Protein AF-A0A8D8MR23-F1 (afdb_monomer)

Mean predicted aligned error: 7.71 Å

Secondary structure (DSSP, 8-state):
------EEEEEE-GGG-TTTT--PPEEEEEEEEEEETTEEEEEEEEEEEE-TT--EEEEEE-HHHHHHHHH-TTS--EEEEEEEETT-TTS-EEEEEE---------

Sequence (107 aa):
MQIILAELRLYQLNQKNKYKKSNESMSLAVYSIMNIDGEKDLIKISETDISTNRDGWIEINVTSVVELWKMQKISNNGFYIGAYYKSRPANILKYFFKVVKKKNHRY

Foldseek 3Di:
DAQPWDKDKDWQDLVPDPPLPDQFKKKKWKWDWDQDPNDTDTHTDDMDIDGSNDTDIDITTPRVLVRVCVVVVPDFPKIWMWMDGPVCSVPIDIDIGTDDDDPDPDD

Nearest PDB structures (foldseek):
  6umx-assembly1_A  TM=7.470E-01  e=2.368E-02  Homo sapiens
  6umx-assembly1_B  TM=6.274E-01  e=7.578E-03  Homo sapiens
  5hly-assembly1_A-2  TM=6.714E-01  e=1.385E-01  Homo sapiens
  6ayz-assembly2_M  TM=5.480E-01  e=3.256E-01  Saccharomyces cerevisiae S288C
  5x72-assembly1_A  TM=4.586E-01  e=2.135E+00  Homo sapiens

Organism: Culex pipiens (NCBI:txid7175)

InterPro domains:
  IPR001111 TGF-beta, propeptide [PF00688] (2-90)

Structure (mmCIF, N/CA/C/O backbone):
data_AF-A0A8D8MR23-F1
#
_entry.id   AF-A0A8D8MR23-F1
#
loop_
_atom_site.group_PDB
_atom_site.id
_atom_site.type_symbol
_atom_site.label_atom_id
_atom_site.label_alt_id
_atom_site.label_comp_id
_atom_site.label_asym_id
_atom_site.label_entity_id
_atom_site.label_seq_id
_atom_site.pdbx_PDB_ins_code
_atom_site.Cartn_x
_atom_site.Cartn_y
_atom_site.Cartn_z
_atom_site.occupancy
_atom_site.B_iso_or_equiv
_atom_site.auth_seq_id
_atom_site.auth_comp_id
_atom_site.auth_asym_id
_atom_site.auth_atom_id
_atom_site.pdbx_PDB_model_num
ATOM 1 N N . MET A 1 1 ? -13.178 -9.182 18.274 1.00 65.94 1 MET A N 1
ATOM 2 C CA . MET A 1 1 ? -12.680 -9.712 16.984 1.00 65.94 1 MET A CA 1
ATOM 3 C C . MET A 1 1 ? -11.455 -8.927 16.540 1.00 65.94 1 MET A C 1
ATOM 5 O O . MET A 1 1 ? -11.595 -7.751 16.225 1.00 65.94 1 MET A O 1
ATOM 9 N N . GLN A 1 2 ? -10.273 -9.527 16.611 1.00 82.50 2 GLN A N 1
ATOM 10 C CA . GLN A 1 2 ? -9.003 -8.958 16.138 1.00 82.50 2 GLN A CA 1
ATOM 11 C C . GLN A 1 2 ? -8.864 -9.182 14.624 1.00 82.50 2 GLN A C 1
ATOM 13 O O . GLN A 1 2 ? -9.458 -10.129 14.107 1.00 82.50 2 GLN A O 1
ATOM 18 N N . ILE A 1 3 ? -8.154 -8.304 13.911 1.00 87.00 3 ILE A N 1
ATOM 19 C CA . ILE A 1 3 ? -7.843 -8.533 12.494 1.00 87.00 3 ILE A CA 1
ATOM 20 C C . ILE A 1 3 ? -6.541 -9.325 1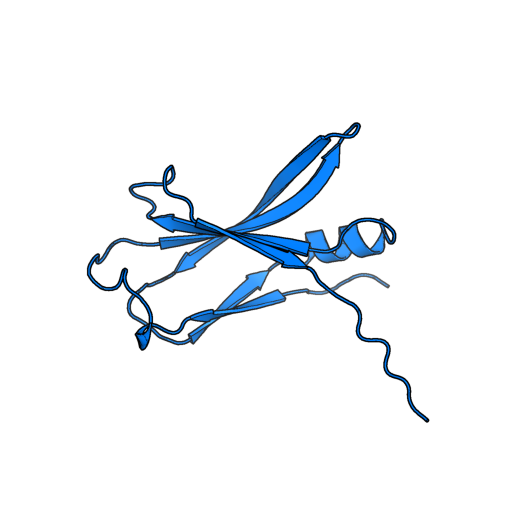2.447 1.00 87.00 3 ILE A C 1
ATOM 22 O O . ILE A 1 3 ? -5.544 -8.903 13.013 1.00 87.00 3 ILE A O 1
ATOM 26 N N . ILE A 1 4 ? -6.562 -10.490 11.804 1.00 91.94 4 ILE A N 1
ATOM 27 C CA . ILE A 1 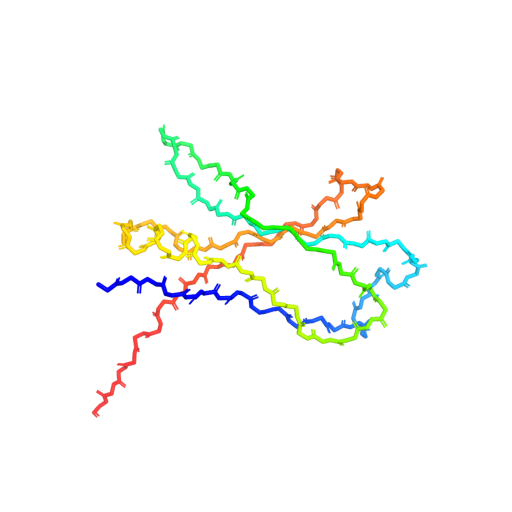4 ? -5.380 -11.360 11.716 1.00 91.94 4 ILE A CA 1
ATOM 28 C C . ILE A 1 4 ? -4.462 -10.898 10.574 1.00 91.94 4 ILE A C 1
ATOM 30 O O . ILE A 1 4 ? -3.246 -10.892 10.720 1.00 91.94 4 ILE A O 1
ATOM 34 N N . LEU A 1 5 ? -5.051 -10.489 9.446 1.00 92.56 5 LEU A N 1
ATOM 35 C CA . LEU A 1 5 ? -4.345 -9.975 8.276 1.00 92.56 5 LEU A CA 1
ATOM 36 C C . LEU A 1 5 ? -5.297 -9.120 7.435 1.00 92.56 5 LEU A C 1
ATOM 38 O O . LEU A 1 5 ? -6.474 -9.458 7.281 1.00 92.56 5 LEU A O 1
ATOM 42 N N . ALA A 1 6 ? -4.779 -8.040 6.859 1.00 90.81 6 ALA A N 1
ATOM 43 C CA . ALA A 1 6 ? -5.415 -7.349 5.749 1.00 90.81 6 ALA A CA 1
ATOM 44 C C . ALA A 1 6 ? -4.382 -6.955 4.690 1.00 90.81 6 ALA A C 1
ATOM 46 O O . ALA A 1 6 ? -3.298 -6.464 5.011 1.00 90.81 6 ALA A O 1
ATOM 47 N N . GLU A 1 7 ? -4.755 -7.131 3.424 1.00 93.62 7 GLU A N 1
ATOM 48 C CA . GLU A 1 7 ? -3.897 -6.867 2.272 1.00 93.62 7 GLU A CA 1
ATOM 49 C C . GLU A 1 7 ? -4.579 -5.927 1.281 1.00 93.62 7 GLU A C 1
ATOM 51 O O . GLU A 1 7 ? -5.762 -6.07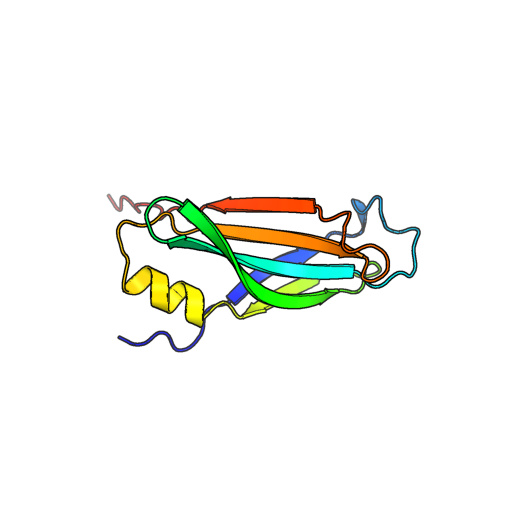2 0.960 1.00 93.62 7 GLU A O 1
ATOM 56 N N . LEU A 1 8 ? -3.801 -4.986 0.757 1.00 91.19 8 LEU A N 1
ATOM 57 C CA . LEU A 1 8 ? -4.128 -4.218 -0.431 1.00 91.19 8 LEU A CA 1
ATOM 58 C C . LEU A 1 8 ? -3.456 -4.888 -1.629 1.00 91.19 8 LEU A C 1
ATOM 60 O O . LEU A 1 8 ? -2.238 -5.049 -1.646 1.00 91.19 8 LEU A O 1
ATOM 64 N N . ARG A 1 9 ? -4.253 -5.255 -2.636 1.00 93.00 9 ARG A N 1
ATOM 65 C CA . ARG A 1 9 ? -3.762 -5.893 -3.861 1.00 93.00 9 ARG A CA 1
ATOM 66 C C . ARG A 1 9 ? -3.942 -4.965 -5.053 1.00 93.00 9 ARG A C 1
ATOM 68 O O . ARG A 1 9 ? -5.057 -4.538 -5.346 1.00 93.00 9 ARG A O 1
ATOM 75 N N . LEU A 1 10 ? -2.844 -4.663 -5.736 1.00 90.00 10 LEU A N 1
ATOM 76 C CA . LEU A 1 10 ? -2.818 -3.832 -6.939 1.00 90.00 10 LEU A CA 1
ATOM 77 C C . LEU A 1 10 ? -2.318 -4.672 -8.107 1.00 90.00 10 LEU A C 1
ATOM 79 O O . LEU A 1 10 ? -1.337 -5.394 -7.966 1.00 90.00 10 LEU A O 1
ATOM 83 N N . TYR A 1 11 ? -2.969 -4.573 -9.263 1.00 90.31 11 TYR A N 1
ATOM 84 C CA . TYR A 1 11 ? -2.497 -5.260 -10.460 1.00 90.31 11 TYR A CA 1
ATOM 85 C C . TYR A 1 11 ? -1.618 -4.332 -11.295 1.00 90.31 11 TYR A C 1
ATOM 87 O O . TYR A 1 11 ? -2.069 -3.283 -11.765 1.00 90.31 11 TYR A O 1
ATOM 95 N N . GLN A 1 12 ? -0.365 -4.725 -11.498 1.00 86.62 12 GLN A N 1
ATOM 96 C CA . GLN A 1 12 ? 0.556 -4.047 -12.392 1.00 86.62 12 GLN A CA 1
ATOM 97 C C . GLN A 1 12 ? 0.331 -4.527 -13.827 1.00 86.62 12 GLN A C 1
ATOM 99 O O . GLN A 1 12 ? 0.517 -5.703 -14.132 1.00 86.62 12 GLN A O 1
ATOM 104 N N . LEU A 1 13 ? -0.035 -3.590 -14.707 1.00 86.12 13 LEU A N 1
ATOM 105 C CA . LEU A 1 13 ? -0.173 -3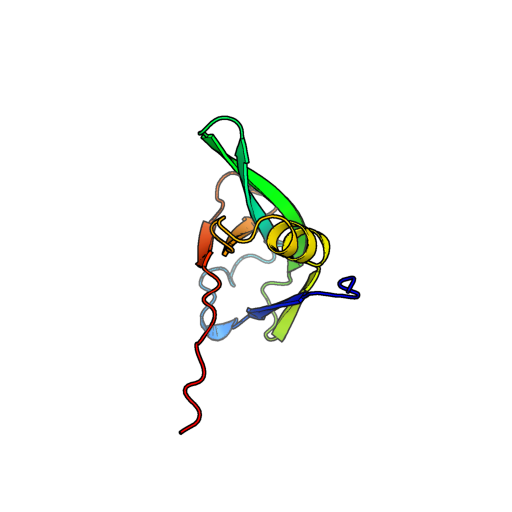.819 -16.144 1.00 86.12 13 LEU A CA 1
ATOM 106 C C . LEU A 1 13 ? 0.891 -3.027 -16.912 1.00 86.12 13 LEU A C 1
ATOM 108 O O . LEU A 1 13 ? 0.733 -1.844 -17.228 1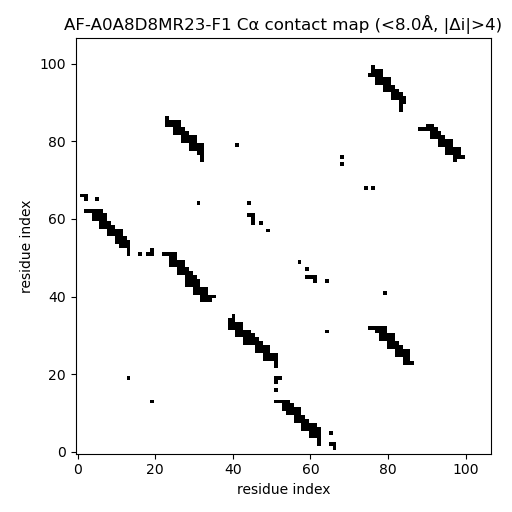.00 86.12 13 LEU A O 1
ATOM 112 N N . ASN A 1 14 ? 1.976 -3.701 -17.256 1.00 75.25 14 ASN A N 1
ATOM 113 C CA . ASN A 1 14 ? 3.155 -3.149 -17.899 1.00 75.25 14 ASN A CA 1
ATOM 114 C C . ASN A 1 14 ? 2.876 -2.693 -19.340 1.00 75.25 14 ASN A C 1
ATOM 116 O O . ASN A 1 14 ? 3.508 -1.768 -19.845 1.00 75.25 14 ASN A O 1
ATOM 120 N N . GLN A 1 15 ? 1.892 -3.273 -20.031 1.00 70.00 15 GLN A N 1
ATOM 121 C CA . GLN A 1 15 ? 1.494 -2.814 -21.372 1.00 70.00 15 GLN A CA 1
ATOM 122 C C . GLN A 1 15 ? 1.111 -1.324 -21.413 1.00 70.00 15 GLN A C 1
ATOM 124 O O . GLN A 1 15 ? 1.352 -0.664 -22.419 1.00 70.00 15 GLN A O 1
ATOM 129 N N . LYS A 1 16 ? 0.586 -0.774 -20.308 1.00 68.12 16 LYS A N 1
ATOM 130 C CA . LYS A 1 16 ? 0.210 0.646 -20.183 1.00 68.12 16 LYS A CA 1
ATOM 131 C C . LYS A 1 16 ? 1.286 1.508 -19.519 1.00 68.12 16 LYS A C 1
ATOM 133 O O . LYS A 1 16 ? 1.069 2.698 -19.288 1.00 68.12 16 LYS A O 1
ATOM 138 N N . ASN A 1 17 ? 2.439 0.926 -19.199 1.00 67.75 17 ASN A N 1
ATOM 139 C CA . ASN A 1 17 ? 3.472 1.603 -18.442 1.00 67.75 17 ASN A CA 1
ATOM 140 C C . ASN A 1 17 ? 4.317 2.517 -19.347 1.00 67.75 17 ASN A C 1
ATOM 142 O O . ASN A 1 17 ? 5.261 2.081 -20.006 1.00 67.75 17 ASN A O 1
ATOM 146 N N . LYS A 1 18 ? 3.995 3.818 -19.346 1.00 66.69 18 LYS A N 1
ATOM 147 C CA . LYS A 1 18 ? 4.775 4.868 -20.034 1.00 66.69 18 LYS A CA 1
ATOM 148 C C . LYS A 1 18 ? 6.198 5.020 -19.476 1.00 66.69 18 LYS A C 1
ATOM 150 O O . LYS A 1 18 ? 7.043 5.640 -20.113 1.00 66.69 18 LYS A O 1
ATOM 155 N N . TYR A 1 19 ? 6.462 4.422 -18.317 1.00 64.12 19 TYR A N 1
ATOM 156 C CA . TYR A 1 19 ? 7.725 4.459 -17.594 1.00 64.12 19 TYR A CA 1
ATOM 157 C C . TYR A 1 19 ? 8.613 3.226 -17.841 1.00 64.12 19 TYR A C 1
ATOM 159 O O . TYR A 1 19 ? 9.660 3.085 -17.224 1.00 64.12 19 TYR A O 1
ATOM 167 N N . LYS A 1 20 ? 8.247 2.356 -18.796 1.00 58.25 20 LYS A N 1
ATOM 168 C CA . LYS A 1 20 ? 9.002 1.149 -19.199 1.00 58.25 20 LYS A CA 1
ATOM 169 C C . LYS A 1 20 ? 10.472 1.370 -19.571 1.00 58.25 20 LYS A C 1
ATOM 171 O O . LYS A 1 20 ? 11.230 0.409 -19.603 1.00 58.25 20 LYS A O 1
ATOM 176 N N . LYS A 1 21 ? 10.849 2.592 -19.962 1.00 56.41 21 LYS A N 1
ATOM 177 C CA . LYS A 1 21 ? 12.169 2.874 -20.547 1.00 56.41 21 LYS A CA 1
ATOM 178 C C . LYS A 1 21 ? 13.292 2.980 -19.520 1.00 56.41 21 LYS A C 1
ATOM 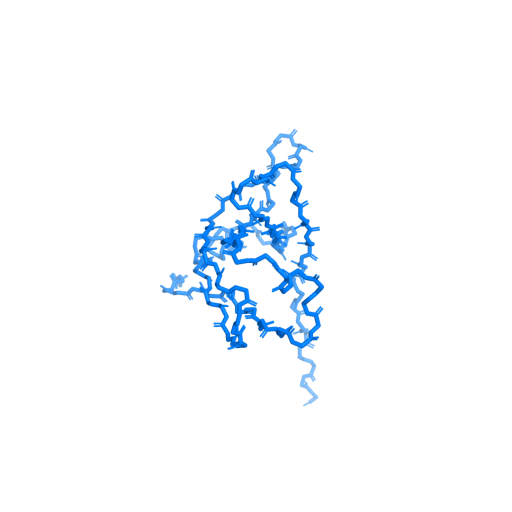180 O O . LYS A 1 21 ? 14.447 2.871 -19.919 1.00 56.41 21 LYS A O 1
ATOM 185 N N . SER A 1 22 ? 12.993 3.199 -18.242 1.00 61.69 22 SER A N 1
ATOM 186 C CA . SER A 1 22 ? 14.028 3.214 -17.217 1.00 61.69 22 SER A CA 1
ATOM 187 C C . SER A 1 22 ? 14.080 1.852 -16.526 1.00 61.69 22 SER A C 1
ATOM 189 O O . SER A 1 22 ? 13.101 1.390 -15.946 1.00 61.69 22 SER A O 1
ATOM 191 N N . ASN A 1 23 ? 15.257 1.219 -16.525 1.00 66.50 23 ASN A N 1
ATOM 192 C CA . ASN A 1 23 ? 15.588 0.121 -15.603 1.00 66.50 23 ASN A CA 1
ATOM 193 C C . ASN A 1 23 ? 15.668 0.617 -14.138 1.00 66.50 23 ASN A C 1
ATOM 195 O O . ASN A 1 23 ? 16.342 0.019 -13.303 1.00 66.50 23 ASN A O 1
ATOM 199 N N . GLU A 1 24 ? 15.036 1.748 -13.827 1.00 73.44 24 GLU A N 1
ATOM 200 C CA . GLU A 1 24 ? 15.029 2.335 -12.501 1.00 73.44 24 GLU A CA 1
ATOM 201 C C . GLU A 1 24 ? 14.011 1.602 -11.629 1.00 73.44 24 GLU A C 1
ATOM 203 O O . GLU A 1 24 ? 12.862 1.376 -12.019 1.00 73.44 24 GLU A O 1
ATOM 208 N N . SER A 1 25 ? 14.434 1.265 -10.413 1.00 78.19 25 SER A N 1
ATOM 209 C CA . SER A 1 25 ? 13.557 0.720 -9.384 1.00 78.19 25 SER A CA 1
ATOM 210 C C . SER A 1 25 ? 12.509 1.758 -8.981 1.00 78.19 25 SER A C 1
ATOM 212 O O . SER A 1 25 ? 12.856 2.875 -8.568 1.00 78.19 25 SER A O 1
ATOM 214 N N . MET A 1 26 ? 11.238 1.375 -9.062 1.00 85.06 26 MET A N 1
ATOM 215 C CA . MET A 1 26 ? 10.138 2.141 -8.490 1.00 85.06 26 MET A CA 1
ATOM 216 C C . MET A 1 26 ? 9.781 1.600 -7.112 1.00 85.06 26 MET A C 1
ATOM 218 O O . MET A 1 26 ? 9.877 0.400 -6.861 1.00 85.06 26 MET A O 1
ATOM 222 N N . SER A 1 27 ? 9.300 2.490 -6.257 1.00 89.56 27 SER A N 1
ATOM 223 C CA . SER A 1 27 ? 8.712 2.138 -4.973 1.00 89.56 27 SER A CA 1
ATOM 224 C C . SER A 1 27 ? 7.245 2.551 -4.961 1.00 89.56 27 SER A C 1
ATOM 226 O O . SER A 1 27 ? 6.866 3.616 -5.464 1.00 89.56 27 SER A O 1
ATOM 228 N N . LEU A 1 28 ? 6.414 1.678 -4.398 1.00 91.44 28 LEU A N 1
ATOM 229 C CA . LEU A 1 28 ? 5.027 1.955 -4.063 1.00 91.44 28 LEU A CA 1
ATOM 230 C C . LEU A 1 28 ? 4.919 2.173 -2.566 1.00 91.44 28 LEU A C 1
ATOM 232 O O . LEU A 1 28 ? 5.243 1.281 -1.788 1.00 91.44 28 LEU A O 1
ATOM 236 N N . ALA A 1 29 ? 4.410 3.332 -2.175 1.00 91.94 29 ALA A N 1
ATOM 237 C CA . ALA A 1 29 ? 4.138 3.671 -0.791 1.00 91.94 29 ALA A CA 1
ATOM 238 C C . ALA A 1 29 ? 2.629 3.782 -0.564 1.00 91.94 29 ALA A C 1
ATOM 240 O O . ALA A 1 29 ? 1.920 4.453 -1.314 1.00 91.94 29 ALA A O 1
ATOM 241 N N . VAL A 1 30 ? 2.134 3.140 0.489 1.00 91.69 30 VAL A N 1
ATOM 242 C CA . VAL A 1 30 ? 0.745 3.244 0.940 1.00 91.69 30 VAL A CA 1
ATOM 243 C C . VAL A 1 30 ? 0.702 4.151 2.155 1.00 91.69 30 VAL A C 1
ATOM 245 O O . VAL A 1 30 ? 1.480 3.977 3.091 1.00 91.69 30 VAL A O 1
ATOM 248 N N . TYR A 1 31 ? -0.229 5.096 2.149 1.00 89.69 31 TYR A N 1
ATOM 249 C CA . TYR A 1 31 ? -0.437 6.054 3.222 1.00 89.69 31 TYR A CA 1
ATOM 250 C C . TYR A 1 31 ? -1.872 5.963 3.743 1.00 89.69 31 TYR A C 1
ATOM 252 O O . TYR A 1 31 ? -2.819 5.841 2.957 1.00 89.69 31 TYR A O 1
ATOM 260 N N . SER A 1 32 ? -2.042 6.053 5.060 1.00 86.62 32 SER A N 1
ATOM 261 C CA . SER A 1 32 ? -3.346 6.286 5.681 1.00 86.62 32 SER A CA 1
ATOM 262 C C . SER A 1 32 ? -3.602 7.787 5.803 1.00 86.62 32 SER A C 1
ATOM 264 O O . SER A 1 32 ? -2.669 8.586 5.867 1.00 86.62 32 SER A O 1
ATOM 266 N N . ILE A 1 33 ? -4.880 8.168 5.833 1.00 81.19 33 ILE A N 1
ATOM 267 C CA . ILE A 1 33 ? -5.284 9.523 6.212 1.00 81.19 33 ILE A CA 1
ATOM 268 C C . ILE A 1 33 ? -5.579 9.509 7.702 1.00 81.19 33 ILE A C 1
ATOM 270 O O . ILE A 1 33 ? -6.458 8.767 8.147 1.00 81.19 33 ILE A O 1
ATOM 274 N N . MET A 1 34 ? -4.894 10.360 8.451 1.00 76.81 34 MET A N 1
ATOM 275 C CA . MET A 1 34 ? -5.195 10.609 9.854 1.00 76.81 34 MET A CA 1
ATOM 276 C C . MET A 1 34 ? -5.611 12.062 10.026 1.00 76.81 34 MET A C 1
ATOM 278 O O . MET A 1 34 ? -5.065 12.954 9.387 1.00 76.81 34 MET A O 1
ATOM 282 N N . ASN A 1 35 ? -6.647 12.282 10.831 1.00 70.25 35 ASN A N 1
ATOM 283 C CA . ASN A 1 35 ? -7.055 13.622 11.224 1.00 70.25 35 ASN A CA 1
ATOM 284 C C . ASN A 1 35 ? -6.424 13.896 12.587 1.00 70.25 35 ASN A C 1
ATOM 286 O O . ASN A 1 35 ? -6.779 13.224 13.556 1.00 70.25 35 ASN A O 1
ATOM 290 N N . ILE A 1 36 ? -5.463 14.811 12.625 1.00 67.06 36 ILE A N 1
ATOM 291 C CA . ILE A 1 36 ? -4.767 15.236 13.836 1.00 67.06 36 ILE A CA 1
ATOM 292 C C . ILE A 1 36 ? -5.131 16.706 14.016 1.00 67.06 36 ILE A C 1
ATOM 294 O O . ILE A 1 36 ? -4.827 17.527 13.158 1.00 67.06 36 ILE A O 1
ATOM 298 N N . ASP A 1 37 ? -5.873 17.014 15.079 1.00 68.56 37 ASP A N 1
ATOM 299 C CA . ASP A 1 37 ? -6.250 18.383 15.459 1.00 68.56 37 ASP A CA 1
ATOM 300 C C . ASP A 1 37 ? -6.939 19.218 14.356 1.00 68.56 37 ASP A C 1
ATOM 302 O O . ASP A 1 37 ? -6.838 20.440 14.313 1.00 68.56 37 ASP A O 1
ATOM 306 N N . GLY A 1 38 ? -7.697 18.561 13.469 1.00 68.69 38 GLY A N 1
ATOM 307 C CA . GLY A 1 38 ? -8.419 19.208 12.366 1.00 68.69 38 GLY A CA 1
ATOM 308 C C . GLY A 1 38 ? -7.642 19.248 11.049 1.00 68.69 38 GLY A C 1
ATOM 309 O O . GLY A 1 38 ? -8.242 19.511 10.001 1.00 68.69 38 GLY A O 1
ATOM 310 N N . GLU A 1 39 ? -6.352 18.912 11.070 1.00 70.81 39 GLU A N 1
ATOM 311 C CA . GLU A 1 39 ? -5.520 18.766 9.883 1.00 70.81 39 GLU A CA 1
ATOM 312 C C . GLU A 1 39 ? -5.482 17.311 9.402 1.00 70.81 39 GLU A C 1
ATOM 314 O O . GLU A 1 39 ? -5.402 16.354 10.175 1.00 70.81 39 GLU A O 1
ATOM 319 N N . LYS A 1 40 ? -5.560 17.128 8.080 1.00 74.75 40 LYS A N 1
ATOM 320 C CA . LYS A 1 40 ? -5.417 15.809 7.455 1.00 74.75 40 LYS A CA 1
ATOM 321 C C . LYS A 1 40 ? -3.951 15.567 7.149 1.00 74.75 40 LYS A C 1
ATOM 323 O O . LYS A 1 40 ? -3.420 16.199 6.239 1.00 74.75 40 LYS A O 1
ATOM 328 N N . ASP A 1 41 ? -3.360 14.596 7.827 1.00 81.44 41 ASP A N 1
ATOM 329 C CA . ASP A 1 41 ? -1.998 14.152 7.565 1.00 81.44 41 ASP A CA 1
ATOM 330 C C . ASP A 1 41 ? -1.968 12.782 6.865 1.00 81.44 41 ASP A C 1
ATOM 332 O O . ASP A 1 41 ? -2.895 11.967 6.982 1.00 81.44 41 ASP A O 1
ATOM 336 N N . LEU A 1 42 ? -0.905 12.549 6.093 1.00 85.75 42 LEU A N 1
ATOM 337 C CA . LEU A 1 42 ? -0.640 11.305 5.378 1.00 85.75 42 LEU A CA 1
ATOM 338 C C . LEU A 1 42 ? 0.483 10.536 6.057 1.00 85.75 42 LEU A C 1
ATOM 340 O O . LEU A 1 42 ? 1.662 10.825 5.857 1.00 85.75 42 LEU A O 1
ATOM 344 N N . ILE A 1 43 ? 0.126 9.470 6.763 1.00 87.19 43 ILE A N 1
ATOM 345 C CA . ILE A 1 43 ? 1.120 8.622 7.418 1.00 87.19 43 ILE A CA 1
ATOM 346 C C . ILE A 1 43 ? 1.478 7.472 6.498 1.00 87.19 43 ILE A C 1
ATOM 348 O O . ILE A 1 43 ? 0.603 6.716 6.083 1.00 87.19 43 ILE A O 1
ATOM 352 N N . LYS A 1 44 ? 2.767 7.329 6.176 1.00 89.00 44 LYS A N 1
ATOM 353 C CA . LYS A 1 44 ? 3.266 6.194 5.394 1.00 89.00 44 LYS A CA 1
ATOM 354 C C . LYS A 1 44 ? 3.172 4.920 6.231 1.00 89.00 44 LYS A C 1
ATOM 356 O O . LYS A 1 44 ? 3.719 4.850 7.324 1.00 89.00 44 LYS A O 1
ATOM 361 N N . ILE A 1 45 ? 2.485 3.921 5.695 1.00 88.25 45 ILE A N 1
ATOM 362 C CA . ILE A 1 45 ? 2.154 2.662 6.374 1.00 88.25 45 ILE A CA 1
ATOM 363 C C . ILE A 1 45 ? 3.047 1.535 5.890 1.00 88.25 45 ILE A C 1
ATOM 365 O O . ILE A 1 45 ? 3.512 0.714 6.672 1.00 88.25 45 ILE A O 1
ATOM 369 N N . SER A 1 46 ? 3.248 1.478 4.580 1.00 90.12 46 SER A N 1
ATOM 370 C CA . SER A 1 46 ? 4.030 0.437 3.940 1.00 90.12 46 SER A CA 1
ATOM 371 C C . SER A 1 46 ? 4.678 1.004 2.692 1.00 90.12 46 SER A C 1
ATOM 373 O O . SER A 1 46 ? 4.147 1.922 2.063 1.00 90.12 46 SER A O 1
ATOM 375 N N . GLU A 1 47 ? 5.833 0.460 2.351 1.00 91.00 47 GLU A N 1
ATOM 376 C CA . GLU A 1 47 ? 6.562 0.769 1.136 1.00 91.00 47 GLU A CA 1
ATOM 377 C C . GLU A 1 47 ? 7.130 -0.534 0.587 1.00 91.00 47 GLU A C 1
ATOM 379 O O . GLU A 1 47 ? 7.684 -1.334 1.340 1.00 91.00 47 GLU A O 1
ATOM 384 N N . THR A 1 48 ? 6.964 -0.762 -0.711 1.00 90.12 48 THR A N 1
ATOM 385 C CA . THR A 1 48 ? 7.486 -1.951 -1.378 1.00 90.12 48 THR A CA 1
ATOM 386 C C . THR A 1 48 ? 8.114 -1.584 -2.709 1.00 90.12 48 THR A C 1
ATOM 388 O O . THR A 1 48 ? 7.634 -0.694 -3.418 1.00 90.12 48 THR A O 1
ATOM 391 N N . ASP A 1 49 ? 9.196 -2.273 -3.043 1.00 88.69 49 ASP A N 1
ATOM 392 C CA . ASP A 1 49 ? 9.877 -2.098 -4.314 1.00 88.69 49 ASP A CA 1
ATOM 393 C C . ASP A 1 49 ? 9.200 -2.933 -5.386 1.00 88.69 49 ASP A C 1
ATOM 395 O O . ASP A 1 49 ? 8.914 -4.116 -5.195 1.00 88.69 49 ASP A O 1
ATOM 399 N N . ILE A 1 50 ? 8.971 -2.315 -6.540 1.00 86.06 50 ILE A N 1
ATOM 400 C CA . ILE A 1 50 ? 8.350 -2.978 -7.676 1.00 86.06 50 ILE A CA 1
ATOM 401 C C . ILE A 1 50 ? 9.275 -2.968 -8.883 1.00 86.06 50 ILE A C 1
ATOM 403 O O . ILE A 1 50 ? 9.916 -1.971 -9.227 1.00 86.06 50 ILE A O 1
ATOM 407 N N . SER A 1 51 ? 9.313 -4.113 -9.558 1.00 79.69 51 SER A N 1
ATOM 408 C CA . SER A 1 51 ? 9.981 -4.225 -10.844 1.00 79.69 51 SER A CA 1
ATOM 409 C C . SER A 1 51 ? 9.048 -3.727 -11.937 1.00 79.69 51 SER A C 1
ATOM 411 O O . SER A 1 51 ? 7.981 -4.297 -12.158 1.00 79.69 51 SER A O 1
ATOM 413 N N . THR A 1 52 ? 9.453 -2.695 -12.671 1.00 75.94 52 THR A N 1
ATOM 414 C CA . THR A 1 52 ? 8.643 -2.079 -13.736 1.00 75.94 52 THR A CA 1
ATOM 415 C C . THR A 1 52 ? 8.522 -2.951 -14.988 1.00 75.94 52 THR A C 1
ATOM 417 O O . THR A 1 52 ? 7.742 -2.631 -15.881 1.00 75.94 52 THR A O 1
ATOM 420 N N . ASN A 1 53 ? 9.268 -4.058 -15.072 1.00 76.06 53 ASN A N 1
ATOM 421 C CA . ASN A 1 53 ? 9.356 -4.913 -16.258 1.00 76.06 53 ASN A CA 1
ATOM 422 C C . ASN A 1 53 ? 8.427 -6.143 -16.251 1.00 76.06 53 ASN A C 1
ATOM 424 O O . ASN A 1 53 ? 8.466 -6.920 -17.205 1.00 76.06 53 ASN A O 1
ATOM 428 N N . ARG A 1 54 ? 7.586 -6.330 -15.229 1.00 77.81 54 ARG A N 1
ATOM 429 C CA . ARG A 1 54 ? 6.699 -7.503 -15.101 1.00 77.81 54 ARG A CA 1
ATOM 430 C C . ARG A 1 54 ? 5.238 -7.099 -14.910 1.00 77.81 54 ARG A C 1
ATOM 432 O O . ARG A 1 54 ? 4.955 -6.010 -14.419 1.00 77.81 54 ARG A O 1
ATOM 439 N N . ASP A 1 55 ? 4.338 -7.985 -15.319 1.00 87.88 55 ASP A N 1
ATOM 440 C CA . ASP A 1 55 ? 2.915 -7.935 -14.972 1.00 87.88 55 ASP A CA 1
ATOM 441 C C . ASP A 1 55 ? 2.681 -8.790 -13.727 1.00 87.88 55 ASP A C 1
ATOM 443 O O . ASP A 1 55 ? 3.365 -9.799 -13.535 1.00 87.88 55 ASP A O 1
ATOM 447 N N . GLY A 1 56 ? 1.711 -8.418 -12.892 1.00 89.12 56 GLY A N 1
ATOM 448 C CA . GLY A 1 56 ? 1.360 -9.240 -11.737 1.00 89.12 56 GLY A CA 1
ATOM 449 C C . GLY A 1 56 ? 0.649 -8.505 -10.614 1.00 89.12 56 GLY A C 1
ATOM 450 O O . GLY A 1 56 ? 0.463 -7.288 -10.645 1.00 89.12 56 GLY A O 1
ATOM 451 N N . TRP A 1 57 ? 0.246 -9.281 -9.611 1.00 92.69 57 TRP A N 1
ATOM 452 C CA . TRP A 1 57 ? -0.303 -8.756 -8.370 1.00 92.69 57 TRP A CA 1
ATOM 453 C C . TRP A 1 57 ? 0.819 -8.281 -7.453 1.00 92.69 57 TRP A C 1
ATOM 455 O O . TRP A 1 57 ? 1.789 -8.995 -7.217 1.00 92.69 57 TRP A O 1
ATOM 465 N N . ILE A 1 58 ? 0.653 -7.072 -6.934 1.00 90.19 58 ILE A N 1
ATOM 466 C CA . ILE A 1 58 ? 1.457 -6.510 -5.859 1.00 90.19 58 ILE A CA 1
ATOM 467 C C . ILE A 1 58 ? 0.600 -6.571 -4.606 1.00 90.19 58 ILE A C 1
ATOM 469 O O . ILE A 1 58 ? -0.503 -6.019 -4.576 1.00 90.19 58 ILE A O 1
ATOM 473 N N . GLU A 1 59 ? 1.111 -7.248 -3.589 1.00 92.56 59 GLU A N 1
ATOM 474 C CA . GLU A 1 59 ? 0.433 -7.462 -2.317 1.00 92.56 59 GLU A CA 1
ATOM 475 C C . GLU A 1 59 ? 1.115 -6.609 -1.250 1.00 92.56 59 GLU A C 1
ATOM 477 O O . GLU A 1 59 ? 2.333 -6.651 -1.080 1.00 92.56 59 GLU A O 1
ATOM 482 N N . ILE A 1 60 ? 0.329 -5.780 -0.566 1.00 91.88 60 ILE A N 1
ATOM 483 C CA . ILE A 1 60 ? 0.830 -4.827 0.421 1.00 91.88 60 ILE A CA 1
ATOM 484 C C . ILE A 1 60 ? 0.076 -5.051 1.725 1.00 91.88 60 ILE A C 1
ATOM 486 O O . ILE A 1 60 ? -1.153 -4.966 1.764 1.00 91.88 60 ILE A O 1
ATOM 490 N N . ASN A 1 61 ? 0.807 -5.316 2.806 1.00 91.31 61 ASN A N 1
ATOM 491 C CA . ASN A 1 61 ? 0.213 -5.487 4.125 1.00 91.31 61 ASN A CA 1
ATOM 492 C C . ASN A 1 61 ? -0.315 -4.140 4.650 1.00 91.31 61 ASN A C 1
ATOM 494 O O . ASN A 1 61 ? 0.426 -3.162 4.747 1.00 91.31 61 ASN A O 1
ATOM 498 N N . VAL A 1 62 ? -1.602 -4.105 4.998 1.00 90.69 62 VAL A N 1
ATOM 499 C CA . VAL A 1 62 ? -2.304 -2.925 5.533 1.00 90.69 62 VAL A CA 1
ATOM 500 C C . VAL A 1 62 ? -3.051 -3.240 6.832 1.00 90.69 62 VAL A C 1
ATOM 502 O O . VAL A 1 62 ? -3.957 -2.506 7.226 1.00 90.69 62 VAL A O 1
ATOM 505 N N . THR A 1 63 ? -2.680 -4.329 7.511 1.00 90.62 63 THR A N 1
ATOM 506 C CA . THR A 1 63 ? -3.379 -4.857 8.697 1.00 90.62 63 THR A CA 1
ATOM 507 C C . THR A 1 63 ? -3.590 -3.789 9.766 1.00 90.62 63 THR A C 1
ATOM 509 O O . THR A 1 63 ? -4.726 -3.563 10.182 1.00 90.62 63 THR A O 1
ATOM 512 N N . SER A 1 64 ? -2.532 -3.059 10.129 1.00 86.19 64 SER A N 1
ATOM 513 C CA . SER A 1 64 ? -2.576 -2.007 11.153 1.00 86.19 64 SER A CA 1
ATOM 514 C C . SER A 1 64 ? -3.576 -0.892 10.828 1.00 86.19 64 SER A C 1
ATOM 516 O O . SER A 1 64 ? -4.290 -0.412 11.705 1.00 86.19 64 SER A O 1
ATOM 518 N N . VAL A 1 65 ? -3.704 -0.506 9.557 1.00 86.19 65 VAL A N 1
ATOM 519 C CA . VAL A 1 65 ? -4.643 0.548 9.138 1.00 86.19 65 VAL A CA 1
ATOM 520 C C . VAL A 1 65 ? -6.081 0.072 9.224 1.00 86.19 65 VAL A C 1
ATOM 522 O O . VAL A 1 65 ? -6.953 0.804 9.689 1.00 86.19 65 VAL A O 1
ATOM 525 N N . VAL A 1 66 ? -6.342 -1.163 8.797 1.00 87.31 66 VAL A N 1
ATOM 526 C CA . VAL A 1 66 ? -7.693 -1.723 8.872 1.00 87.31 66 VAL A CA 1
ATOM 527 C C . VAL A 1 66 ? -8.106 -1.922 10.337 1.00 87.31 66 VAL A C 1
ATOM 529 O O . VAL A 1 66 ? -9.278 -1.726 10.675 1.00 87.31 66 VAL A O 1
ATOM 532 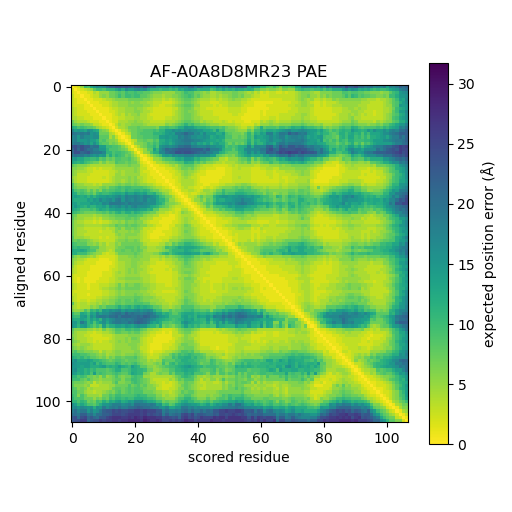N N . GLU A 1 67 ? -7.160 -2.223 11.235 1.00 87.19 67 GLU A N 1
ATOM 533 C CA . GLU A 1 67 ? -7.411 -2.232 12.681 1.00 87.19 67 GLU A CA 1
ATOM 534 C C . GLU A 1 67 ? -7.796 -0.847 13.212 1.00 87.19 67 GLU A C 1
ATOM 536 O O . GLU A 1 67 ? -8.786 -0.732 13.941 1.00 87.19 67 GLU A O 1
ATOM 541 N N . LEU A 1 68 ? -7.098 0.213 12.790 1.00 81.75 68 LEU A N 1
ATOM 542 C CA . LEU A 1 68 ? -7.441 1.594 13.152 1.00 81.75 68 LEU A CA 1
ATOM 543 C C . LEU A 1 68 ? -8.841 1.990 12.659 1.00 81.75 68 LEU A C 1
ATOM 545 O O . LEU A 1 68 ? -9.637 2.544 13.420 1.00 81.75 68 LEU A O 1
ATOM 549 N N . TRP A 1 69 ? -9.201 1.644 11.421 1.00 83.94 69 TRP A N 1
ATOM 550 C CA . TRP A 1 69 ? -10.538 1.908 10.868 1.00 83.94 69 TRP A CA 1
ATOM 551 C C . TRP A 1 69 ? -11.654 1.215 11.646 1.00 83.94 69 TRP A C 1
ATOM 553 O O . TRP A 1 69 ? -12.768 1.730 11.766 1.00 83.94 69 TRP A O 1
ATOM 563 N N . LYS A 1 70 ? -11.368 0.035 12.203 1.00 82.19 70 LYS A N 1
ATOM 564 C CA . LYS A 1 70 ? -12.318 -0.676 13.058 1.00 82.19 70 LYS A CA 1
ATOM 565 C C . LYS A 1 70 ? -12.605 0.102 14.347 1.00 82.19 70 LYS A C 1
ATOM 567 O O . LYS A 1 70 ? -13.744 0.066 14.821 1.00 82.19 70 LYS A O 1
ATOM 572 N N . MET A 1 71 ? -11.602 0.786 14.900 1.00 80.00 71 MET A N 1
ATOM 573 C CA . MET A 1 71 ? -11.753 1.643 16.081 1.00 80.00 71 MET A CA 1
ATOM 574 C C . MET A 1 71 ? -12.451 2.968 15.735 1.00 80.00 71 MET A C 1
ATOM 576 O O . MET A 1 71 ? -13.293 3.431 16.500 1.00 80.00 71 MET A O 1
ATOM 580 N N . GLN A 1 72 ? -12.179 3.540 14.558 1.00 74.81 72 GLN A N 1
ATOM 581 C CA . GLN A 1 72 ? -12.664 4.863 14.144 1.00 74.81 72 GLN A CA 1
ATOM 582 C C . GLN A 1 72 ? -13.711 4.781 13.018 1.00 74.81 72 GLN A C 1
ATOM 584 O O . GLN A 1 72 ? -13.479 5.180 11.883 1.00 74.81 72 GLN A O 1
ATOM 589 N N . LYS A 1 73 ? -14.915 4.288 13.330 1.00 66.31 73 LYS A N 1
ATOM 590 C CA . LYS A 1 73 ? -15.948 3.950 12.322 1.00 66.31 73 LYS A CA 1
ATOM 591 C C . LYS A 1 73 ? -16.482 5.119 11.472 1.00 66.31 73 LYS A C 1
ATOM 593 O O . LYS A 1 73 ? -17.154 4.858 10.475 1.00 66.31 73 LYS A O 1
ATOM 598 N N . ILE A 1 74 ? -16.243 6.367 11.879 1.00 64.38 74 ILE A N 1
ATOM 599 C CA . ILE A 1 74 ? -16.788 7.589 11.254 1.00 64.38 74 ILE A CA 1
ATOM 600 C C . ILE A 1 74 ? -15.753 8.258 10.325 1.00 64.38 74 ILE A C 1
ATOM 602 O O . ILE A 1 74 ? -16.116 9.100 9.503 1.00 64.38 74 ILE A O 1
ATOM 606 N N . SER A 1 75 ? -14.472 7.877 10.400 1.00 66.44 75 SER A N 1
ATOM 607 C CA . SER A 1 75 ? -13.431 8.474 9.562 1.00 66.44 75 SER A CA 1
ATOM 608 C C . SER A 1 75 ? -13.475 7.943 8.120 1.00 66.44 75 SER A C 1
ATOM 610 O O . SER A 1 75 ? -14.037 6.887 7.811 1.00 66.44 75 SER A O 1
ATOM 612 N N . ASN A 1 76 ? -12.933 8.734 7.189 1.00 63.81 76 ASN A N 1
ATOM 613 C CA . ASN A 1 76 ? -12.844 8.357 5.784 1.00 63.81 76 ASN A CA 1
ATOM 614 C C . ASN A 1 76 ? -11.859 7.191 5.626 1.00 63.81 76 ASN A C 1
ATOM 616 O O . ASN A 1 76 ? -10.648 7.384 5.672 1.00 63.81 76 ASN A O 1
ATOM 620 N N . ASN A 1 77 ? -12.393 5.993 5.411 1.00 74.94 77 ASN A N 1
ATOM 621 C CA . ASN A 1 77 ? -11.598 4.787 5.222 1.00 74.94 77 ASN A CA 1
ATOM 622 C C . ASN A 1 77 ? -11.085 4.748 3.782 1.00 74.94 77 ASN A C 1
ATOM 624 O O . ASN A 1 77 ? -11.807 4.375 2.857 1.00 74.94 77 ASN A O 1
ATOM 628 N N . GLY A 1 78 ? -9.855 5.193 3.569 1.00 84.38 78 GLY A N 1
ATOM 629 C CA . GLY A 1 78 ? -9.212 5.154 2.267 1.00 84.38 78 GLY A CA 1
ATOM 630 C C . GLY A 1 78 ? -7.699 5.197 2.383 1.00 84.38 78 GLY A C 1
ATOM 631 O O . GLY A 1 78 ? -7.152 5.574 3.419 1.00 84.38 78 GLY A O 1
ATOM 632 N N . PHE A 1 79 ? -7.039 4.813 1.302 1.00 87.69 79 PHE A N 1
ATOM 633 C CA . PHE A 1 79 ? -5.588 4.822 1.191 1.00 87.69 79 PHE A CA 1
ATOM 634 C C . PHE A 1 79 ? -5.160 5.856 0.161 1.00 87.69 79 PHE A C 1
ATOM 636 O O . PHE A 1 79 ? -5.796 6.001 -0.885 1.00 87.69 79 PHE A O 1
ATOM 643 N N . TYR A 1 80 ? -4.050 6.533 0.423 1.00 89.75 80 TYR A N 1
ATOM 644 C CA . TYR A 1 80 ? -3.269 7.140 -0.644 1.00 89.75 80 TYR A CA 1
ATOM 645 C C . TYR A 1 80 ? -2.193 6.161 -1.085 1.00 89.75 80 TYR A C 1
ATOM 647 O O . TYR A 1 80 ? -1.561 5.507 -0.262 1.00 89.75 80 TYR A O 1
ATOM 655 N N . ILE A 1 81 ? -1.981 6.073 -2.389 1.00 90.38 81 ILE A N 1
ATOM 656 C CA . ILE A 1 81 ? -0.936 5.249 -2.982 1.00 90.38 81 ILE A CA 1
ATOM 657 C C . ILE A 1 81 ? -0.025 6.183 -3.758 1.00 90.38 81 ILE A C 1
ATOM 659 O O . ILE A 1 81 ? -0.470 6.870 -4.677 1.00 90.38 81 ILE A O 1
ATOM 663 N N . GLY A 1 82 ? 1.230 6.239 -3.339 1.00 90.56 82 GLY A N 1
ATOM 664 C CA . GLY A 1 82 ? 2.298 6.958 -4.004 1.00 90.56 82 GLY A CA 1
ATOM 665 C C . GLY A 1 82 ? 3.147 6.006 -4.835 1.00 90.56 82 GLY A C 1
ATOM 666 O O . GLY A 1 82 ? 3.546 4.962 -4.333 1.00 90.56 82 GLY A O 1
ATOM 667 N N . ALA A 1 83 ? 3.452 6.377 -6.073 1.00 88.06 83 ALA A N 1
ATOM 668 C CA . ALA A 1 83 ? 4.443 5.704 -6.905 1.00 88.06 83 ALA A CA 1
ATOM 669 C C . ALA A 1 83 ? 5.549 6.694 -7.274 1.00 88.06 83 ALA A C 1
ATOM 671 O O . ALA A 1 83 ? 5.257 7.806 -7.724 1.00 88.06 83 ALA A O 1
ATOM 672 N N . TYR A 1 84 ? 6.807 6.307 -7.080 1.00 87.06 84 TYR A N 1
ATOM 673 C CA . TYR A 1 84 ? 7.964 7.136 -7.422 1.00 87.06 84 TYR A CA 1
ATOM 674 C C . TYR A 1 84 ? 9.185 6.288 -7.754 1.00 87.06 84 TYR A C 1
ATOM 676 O O . TYR A 1 84 ? 9.311 5.142 -7.329 1.00 87.06 84 TYR A O 1
ATOM 684 N N . TYR A 1 85 ? 10.117 6.876 -8.499 1.00 84.19 85 TYR A N 1
ATOM 685 C CA . TYR A 1 85 ? 11.453 6.312 -8.653 1.00 84.19 85 TYR A CA 1
ATOM 686 C C . TYR A 1 85 ? 12.286 6.608 -7.416 1.00 84.19 85 TYR A C 1
ATOM 688 O O . TYR A 1 85 ? 12.301 7.749 -6.947 1.00 84.19 85 TYR A O 1
ATOM 696 N N . LYS A 1 86 ? 13.061 5.628 -6.942 1.00 79.00 86 LYS A N 1
ATOM 697 C CA . LYS A 1 86 ? 13.991 5.851 -5.822 1.00 79.00 86 LYS A CA 1
ATOM 698 C C . LYS A 1 86 ? 15.010 6.955 -6.095 1.00 79.00 86 LYS A C 1
ATOM 700 O O . LYS A 1 86 ? 15.372 7.686 -5.183 1.00 79.00 86 LYS A O 1
ATOM 705 N N . SER A 1 87 ? 15.436 7.101 -7.349 1.00 79.88 87 SER A N 1
ATOM 706 C CA . SER A 1 87 ? 16.359 8.158 -7.776 1.00 79.88 87 SER A CA 1
ATOM 707 C C . SER A 1 87 ? 15.729 9.557 -7.738 1.00 79.88 87 SER A C 1
ATOM 709 O O . SER A 1 87 ? 16.452 10.551 -7.750 1.00 79.88 87 SER A O 1
ATOM 711 N N . ARG A 1 88 ? 14.389 9.663 -7.726 1.00 79.00 88 ARG A N 1
ATOM 712 C CA . ARG A 1 88 ? 13.640 10.927 -7.854 1.00 79.00 88 ARG A CA 1
ATOM 713 C C . ARG A 1 88 ? 12.376 10.937 -6.976 1.00 79.00 88 ARG A C 1
ATOM 715 O O . ARG A 1 88 ? 11.270 11.067 -7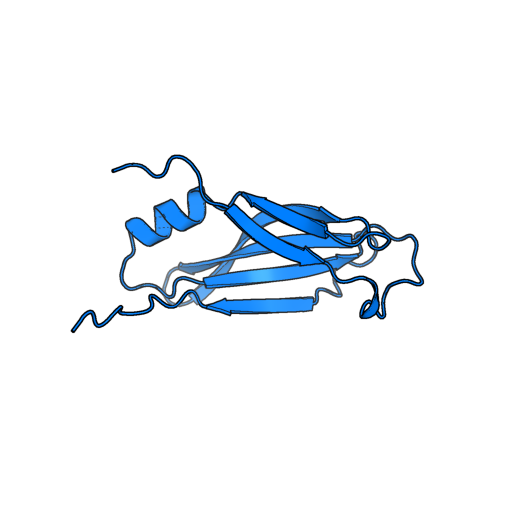.509 1.00 79.00 88 ARG A O 1
ATOM 722 N N . PRO A 1 89 ? 12.506 10.849 -5.640 1.00 72.25 89 PRO A N 1
ATOM 723 C CA . PRO A 1 89 ? 11.359 10.738 -4.734 1.00 72.25 89 PRO A CA 1
ATOM 724 C C . PRO A 1 89 ? 10.453 11.981 -4.734 1.00 72.25 89 PRO A C 1
ATOM 726 O O . PRO A 1 89 ? 9.272 11.879 -4.417 1.00 72.25 89 PRO A O 1
ATOM 729 N N . ALA A 1 90 ? 10.972 13.147 -5.143 1.00 74.88 90 ALA A N 1
ATOM 730 C CA . ALA A 1 90 ? 10.194 14.382 -5.273 1.00 74.88 90 ALA A CA 1
ATOM 731 C C . ALA A 1 90 ? 9.088 14.303 -6.349 1.00 74.88 90 ALA A C 1
ATOM 733 O O . ALA A 1 90 ? 8.094 15.018 -6.263 1.00 74.88 90 ALA A O 1
ATOM 734 N N . ASN A 1 91 ? 9.218 13.404 -7.332 1.00 75.62 91 ASN A N 1
ATOM 735 C CA . ASN A 1 91 ? 8.259 13.235 -8.429 1.00 75.62 91 ASN A CA 1
ATOM 736 C C . ASN A 1 91 ? 7.250 1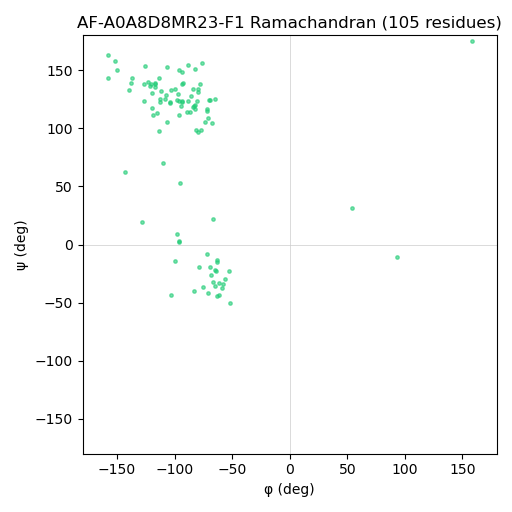2.119 -8.126 1.00 75.62 91 ASN A C 1
ATOM 738 O O . ASN A 1 91 ? 7.093 11.176 -8.903 1.00 75.62 91 ASN A O 1
ATOM 742 N N . ILE A 1 92 ? 6.595 12.207 -6.970 1.00 79.44 92 ILE A N 1
ATOM 743 C CA . ILE A 1 92 ? 5.633 11.200 -6.525 1.00 79.44 92 ILE A CA 1
ATOM 744 C C . ILE A 1 92 ? 4.266 11.392 -7.184 1.00 79.44 92 ILE A C 1
ATOM 746 O O . ILE A 1 92 ? 3.624 12.433 -7.052 1.00 79.44 92 ILE A O 1
ATOM 750 N N . LEU A 1 93 ? 3.782 10.350 -7.856 1.00 81.56 93 LEU A N 1
ATOM 751 C CA . LEU A 1 93 ? 2.399 10.280 -8.318 1.00 81.56 93 LEU A CA 1
ATOM 752 C C . LEU A 1 93 ? 1.542 9.716 -7.189 1.00 81.56 93 LEU A C 1
ATOM 754 O O . LEU A 1 93 ? 1.724 8.562 -6.807 1.00 81.56 93 LEU A O 1
ATOM 758 N N . LYS A 1 94 ? 0.622 10.520 -6.645 1.00 82.38 94 LYS A N 1
ATOM 759 C CA . LYS A 1 94 ? -0.278 10.113 -5.555 1.00 82.38 94 LYS A CA 1
ATOM 760 C C . LYS A 1 94 ? -1.706 9.933 -6.060 1.00 82.38 94 LYS A C 1
ATOM 762 O O . LYS A 1 94 ? -2.279 10.849 -6.642 1.00 82.38 94 LYS A O 1
ATOM 767 N N . TYR A 1 95 ? -2.301 8.784 -5.761 1.00 84.75 95 TYR A N 1
ATOM 768 C CA . TYR A 1 95 ? -3.696 8.465 -6.064 1.00 84.75 95 TYR A CA 1
ATOM 769 C C . TYR A 1 95 ? -4.456 8.138 -4.780 1.00 84.75 95 TYR A C 1
ATOM 771 O O . TYR A 1 95 ? -3.949 7.407 -3.932 1.00 84.75 95 TYR A O 1
ATOM 779 N N . PHE A 1 96 ? -5.672 8.670 -4.635 1.00 83.06 96 PHE A N 1
ATOM 780 C CA . PHE A 1 96 ? -6.545 8.371 -3.501 1.00 83.06 96 PHE A CA 1
ATOM 781 C C . PHE A 1 96 ? -7.551 7.273 -3.852 1.00 83.06 96 PHE A C 1
ATOM 783 O O . PHE A 1 96 ? -8.281 7.386 -4.836 1.00 83.06 96 PHE A O 1
ATOM 790 N N . PHE A 1 97 ? -7.642 6.253 -3.002 1.00 81.81 97 PHE A N 1
ATOM 791 C CA . PHE A 1 97 ? -8.609 5.166 -3.106 1.00 81.81 97 PHE A CA 1
ATOM 792 C C . PHE A 1 97 ? -9.508 5.156 -1.875 1.00 81.81 97 PHE A C 1
ATOM 794 O O . PHE A 1 97 ? -9.076 4.830 -0.768 1.00 81.81 97 PHE A O 1
ATOM 801 N N . LYS A 1 98 ? -10.785 5.491 -2.072 1.00 82.44 98 LYS A N 1
ATOM 802 C CA . LYS A 1 98 ? -11.802 5.435 -1.020 1.00 82.44 98 LYS A CA 1
ATOM 803 C C . LYS A 1 98 ? -12.395 4.033 -0.930 1.00 82.44 98 LYS A C 1
ATOM 805 O O . LYS A 1 98 ? -12.903 3.513 -1.922 1.00 82.44 98 LYS A O 1
ATOM 810 N N . VAL A 1 99 ? -12.405 3.451 0.264 1.00 77.44 99 VAL A N 1
ATOM 811 C CA . VAL A 1 99 ? -13.088 2.183 0.527 1.00 77.44 99 VAL A CA 1
ATOM 812 C C . VAL A 1 99 ? -14.556 2.471 0.821 1.00 77.44 99 VAL A C 1
ATOM 814 O O . VAL A 1 99 ? -14.903 3.161 1.780 1.00 77.44 99 VAL A O 1
ATOM 817 N N . VAL A 1 100 ? -15.442 1.931 -0.014 1.00 72.50 100 VAL A N 1
ATOM 818 C CA . VAL A 1 100 ? -16.893 2.078 0.139 1.00 72.50 100 VAL A CA 1
ATOM 819 C C . VAL A 1 100 ? -17.490 0.721 0.487 1.00 72.50 100 VAL A C 1
ATOM 821 O O . VAL A 1 100 ? -17.309 -0.255 -0.240 1.00 72.50 100 VAL A O 1
ATOM 824 N N . LYS A 1 101 ? -18.232 0.644 1.597 1.00 66.88 101 LYS A N 1
ATOM 825 C CA . LYS A 1 101 ? -19.017 -0.554 1.914 1.00 66.88 101 LYS A CA 1
ATOM 826 C C . LYS A 1 101 ? -20.201 -0.634 0.957 1.00 66.88 101 LYS A C 1
ATOM 828 O O . LYS A 1 101 ? -21.098 0.205 1.011 1.00 66.88 101 LYS A O 1
ATOM 833 N N . LYS A 1 102 ? -20.232 -1.661 0.111 1.00 62.28 102 LYS A N 1
ATOM 834 C CA . LYS A 1 102 ? -21.412 -1.972 -0.697 1.00 62.28 102 LYS A CA 1
ATOM 835 C C . LYS A 1 102 ? -22.490 -2.545 0.231 1.00 62.28 102 LYS A C 1
ATOM 837 O O . LYS A 1 102 ? -22.281 -3.586 0.850 1.00 62.28 102 LYS A O 1
ATOM 842 N N . LYS A 1 103 ? -23.629 -1.856 0.373 1.00 59.47 103 LYS A N 1
ATOM 843 C CA . LYS A 1 103 ? -24.810 -2.431 1.034 1.00 59.47 103 LYS A CA 1
ATOM 844 C C . LYS A 1 103 ? -25.380 -3.492 0.094 1.00 59.47 103 LYS A C 1
ATOM 846 O O . LYS A 1 103 ? -25.926 -3.150 -0.948 1.00 59.47 103 LYS A O 1
ATOM 851 N N . ASN A 1 104 ? -25.237 -4.766 0.439 1.00 51.59 104 ASN A N 1
ATOM 852 C CA . ASN A 1 104 ? -25.960 -5.825 -0.257 1.00 51.59 104 ASN A CA 1
ATOM 853 C C . ASN A 1 104 ? -27.426 -5.754 0.183 1.00 51.59 104 ASN A C 1
ATOM 855 O O . ASN A 1 104 ? -27.745 -6.111 1.313 1.00 51.59 104 ASN A O 1
ATOM 859 N N . HIS A 1 105 ? -28.307 -5.257 -0.684 1.00 50.09 105 HIS A N 1
ATOM 860 C CA . HIS A 1 105 ? -29.739 -5.515 -0.564 1.00 50.09 105 HIS A CA 1
ATOM 861 C C . HIS A 1 105 ? -29.963 -6.939 -1.067 1.00 50.09 105 HIS A C 1
ATOM 863 O O . HIS A 1 105 ? -29.944 -7.189 -2.269 1.00 50.09 105 HIS A O 1
ATOM 869 N N . ARG A 1 106 ? -30.054 -7.890 -0.135 1.00 52.34 106 ARG A N 1
ATOM 870 C CA . ARG A 1 106 ? -30.684 -9.176 -0.425 1.00 52.34 106 ARG A CA 1
ATOM 871 C C . ARG A 1 106 ? -32.185 -8.938 -0.278 1.00 52.34 106 ARG A C 1
ATOM 873 O O . ARG A 1 106 ? -32.604 -8.509 0.796 1.00 52.34 106 ARG A O 1
ATOM 880 N N . TYR A 1 107 ? -32.903 -9.092 -1.387 1.00 50.66 107 TYR A N 1
ATOM 881 C CA . TYR A 1 107 ? -34.359 -9.205 -1.413 1.00 50.66 107 TYR A CA 1
ATOM 882 C C . TYR A 1 107 ? -34.779 -10.524 -0.766 1.00 50.66 107 TYR A C 1
ATOM 884 O O . TYR A 1 107 ? -33.995 -11.496 -0.895 1.00 50.66 107 TYR A O 1
#

Radius of gyration: 16.0 Å; Cα contacts (8 Å, |Δi|>4): 177; chains: 1; bounding box: 51×31×38 Å

Solvent-accessible surface area (backbone atoms only — not comparable to full-atom values): 6710 Å² total; per-residue (Å²): 138,83,81,90,75,39,72,48,78,45,78,44,60,44,93,75,43,89,65,63,85,53,97,59,57,30,36,42,34,38,21,41,67,43,75,57,96,87,42,82,43,76,47,79,73,40,72,47,80,43,71,65,90,49,68,46,79,45,80,40,75,42,38,72,59,57,51,49,45,70,76,44,78,86,59,80,53,38,39,36,40,33,41,26,38,72,94,42,64,90,64,53,50,74,46,82,47,77,65,75,85,79,80,80,80,78,129

pLDDT: mean 79.65, std 11.05, range [50.09, 93.62]